Protein AF-A0A0D1LGQ6-F1 (afdb_monomer)

Nearest PDB structures (foldseek):
  5gpn-assembly1_b  TM=5.090E-01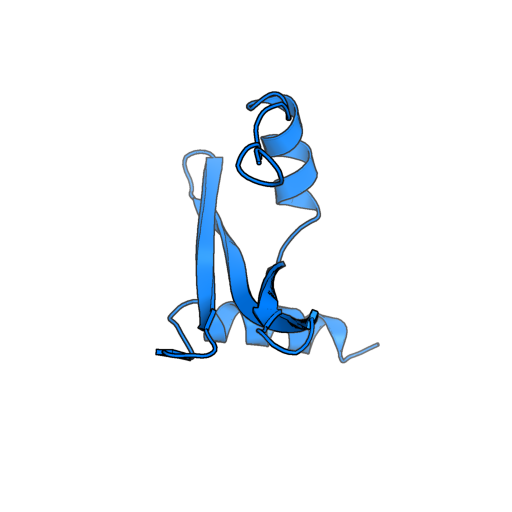  e=1.561E+00  Sus scrofa
  6x89-assembly1_S8  TM=5.003E-01  e=2.121E+00  Vigna radiata
  8ib4-assembly1_I  TM=4.717E-01  e=2.550E+00  Mus musculus

pLDDT: mean 74.78, std 20.2, range [34.41, 96.81]

Secondary structure (DSSP, 8-state):
---S-----S-TTHHHHHHHHH--EEEEEEE-TTS-EEEEEEEEEEE-TTS-EEEEEEEETTTEE-TTHHHHHHHHHHHTT-

Organism: NCBI:txid280871

Foldseek 3Di:
DDPPPDPDDDPPPPCLVPCLVPAQKDWDWDADPVRDIDTAWIWGWDQDPVRDIDTWTQQGPVPGGGPCVVVVVVVCVVVVVD

Solvent-accessible surface area (backbone atoms only — not comparable to full-atom values): 5104 Å² total; per-residue (Å²): 142,86,82,84,85,66,96,69,82,74,56,78,69,69,52,54,63,58,46,63,76,72,45,57,66,48,78,43,68,44,74,46,97,89,69,48,76,42,76,43,33,36,26,28,54,43,76,47,98,89,71,49,76,45,78,32,47,21,30,29,70,91,74,41,75,37,89,19,35,64,64,49,48,53,59,47,58,72,60,70,76,114

Mean predicted aligned error: 10.21 Å

Radius of gyration: 14.89 Å; Cα contacts (8 Å, |Δi|>4): 106; chains: 1; bounding box: 36×31×42 Å

Structure (mmCIF, N/CA/C/O backbone):
data_AF-A0A0D1LGQ6-F1
#
_entry.id   AF-A0A0D1LGQ6-F1
#
loop_
_atom_site.group_PDB
_atom_site.id
_atom_site.type_symbol
_atom_site.label_atom_id
_atom_site.label_alt_id
_atom_site.label_comp_id
_atom_sit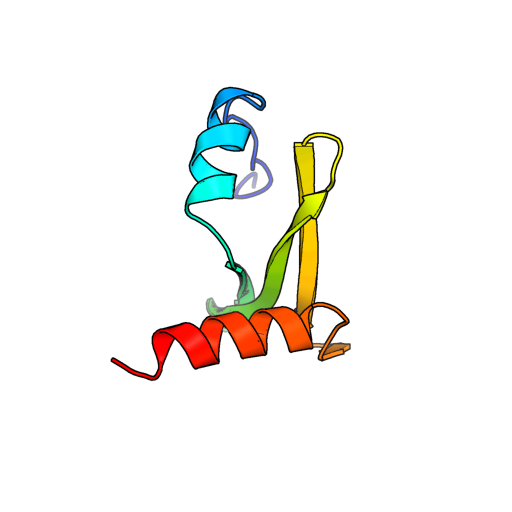e.label_asym_id
_atom_site.label_entity_id
_atom_site.label_seq_id
_atom_site.pdbx_PDB_ins_code
_atom_site.Cartn_x
_atom_site.Cartn_y
_atom_site.Cartn_z
_atom_site.occupancy
_atom_site.B_iso_or_equiv
_atom_site.auth_seq_id
_atom_site.auth_comp_id
_atom_site.auth_asym_id
_atom_site.auth_atom_id
_atom_site.pdbx_PDB_model_num
ATOM 1 N N . MET A 1 1 ? 14.259 18.055 -18.107 1.00 34.41 1 MET A N 1
ATOM 2 C CA . MET A 1 1 ? 13.673 16.705 -17.941 1.00 34.41 1 MET A CA 1
ATOM 3 C C . MET A 1 1 ? 13.327 16.529 -16.470 1.00 34.41 1 MET A C 1
ATOM 5 O O . MET A 1 1 ? 14.026 15.841 -15.748 1.00 34.41 1 MET A O 1
ATOM 9 N N . GLU A 1 2 ? 12.277 17.213 -16.022 1.00 35.53 2 GLU A N 1
ATOM 10 C CA . GLU A 1 2 ? 11.851 17.251 -14.615 1.00 35.53 2 GLU A CA 1
ATOM 11 C C . GLU A 1 2 ? 10.359 16.926 -14.538 1.00 35.53 2 GLU A C 1
ATOM 13 O O . GLU A 1 2 ? 9.524 17.739 -14.158 1.00 35.53 2 GLU A O 1
ATOM 18 N N . ALA A 1 3 ? 9.999 15.735 -15.005 1.00 44.56 3 ALA A N 1
ATOM 19 C CA . ALA A 1 3 ? 8.620 15.282 -15.037 1.00 44.56 3 ALA A CA 1
ATOM 20 C C . ALA A 1 3 ? 8.491 14.091 -14.087 1.00 44.56 3 ALA A C 1
ATOM 22 O O . ALA A 1 3 ? 9.013 13.015 -14.370 1.00 44.56 3 ALA A O 1
ATOM 23 N N . LEU A 1 4 ? 7.773 14.322 -12.982 1.00 39.44 4 LEU A N 1
ATOM 24 C CA . LEU A 1 4 ? 7.366 13.358 -11.949 1.00 39.44 4 LEU A CA 1
ATOM 25 C C . LEU A 1 4 ? 8.320 13.083 -10.763 1.00 39.44 4 LEU A C 1
ATOM 27 O O . LEU A 1 4 ? 8.215 12.034 -10.138 1.00 39.44 4 LEU A O 1
ATOM 31 N N . ALA A 1 5 ? 9.178 14.033 -10.377 1.00 36.44 5 ALA A N 1
ATOM 32 C CA . ALA A 1 5 ? 9.852 13.997 -9.064 1.00 36.44 5 ALA A CA 1
ATOM 33 C C . ALA A 1 5 ? 9.092 14.762 -7.955 1.00 36.44 5 ALA A C 1
ATOM 35 O O . ALA A 1 5 ? 9.431 14.655 -6.781 1.00 36.44 5 ALA A O 1
ATOM 36 N N . ALA A 1 6 ? 8.032 15.499 -8.299 1.00 41.78 6 ALA A N 1
ATOM 37 C CA . ALA A 1 6 ? 7.246 16.285 -7.354 1.00 41.78 6 ALA A CA 1
ATOM 38 C C . ALA A 1 6 ? 5.889 15.625 -7.066 1.00 41.78 6 ALA A C 1
ATOM 40 O O . ALA A 1 6 ? 4.844 16.061 -7.540 1.00 41.78 6 ALA A O 1
ATOM 41 N N . VAL A 1 7 ? 5.893 14.634 -6.175 1.00 45.56 7 VAL A N 1
ATOM 42 C CA . VAL A 1 7 ? 4.857 14.591 -5.129 1.00 45.56 7 VAL A CA 1
ATOM 43 C C . VAL A 1 7 ? 5.248 15.675 -4.115 1.00 45.56 7 VAL A C 1
ATOM 45 O O . VAL A 1 7 ? 5.716 15.399 -3.017 1.00 45.56 7 VAL A O 1
ATOM 48 N N . GLY A 1 8 ? 5.192 16.932 -4.550 1.00 39.75 8 GLY A N 1
ATOM 49 C CA . GLY A 1 8 ? 5.631 18.101 -3.800 1.00 39.75 8 GLY A CA 1
ATOM 50 C C . GLY A 1 8 ? 4.547 19.155 -3.905 1.00 39.75 8 GLY A C 1
ATOM 51 O O . GLY A 1 8 ? 4.442 19.811 -4.934 1.00 39.75 8 GLY A O 1
ATOM 52 N N . GLY A 1 9 ? 3.714 19.273 -2.869 1.00 39.41 9 GLY A N 1
ATOM 53 C CA . GLY A 1 9 ? 2.735 20.361 -2.787 1.00 39.41 9 GLY A CA 1
ATOM 54 C C . GLY A 1 9 ? 1.352 20.025 -2.233 1.00 39.41 9 GLY A C 1
ATOM 55 O O . GLY A 1 9 ? 0.491 20.894 -2.269 1.00 39.41 9 GLY A O 1
ATOM 56 N N . LEU A 1 10 ? 1.098 18.822 -1.708 1.00 38.69 10 LEU A N 1
ATOM 57 C CA . LEU A 1 10 ? -0.099 18.611 -0.887 1.00 38.69 10 LEU A CA 1
ATOM 58 C C . LEU A 1 10 ? 0.288 18.886 0.560 1.00 38.69 10 LEU A C 1
ATOM 60 O O . LEU A 1 10 ? 1.069 18.135 1.143 1.00 38.69 10 LEU A O 1
ATOM 64 N N . ASP A 1 11 ? -0.205 20.010 1.081 1.00 47.00 11 ASP A N 1
ATOM 65 C CA . ASP A 1 11 ? 0.011 20.460 2.452 1.00 47.00 11 ASP A CA 1
ATOM 66 C C . ASP A 1 11 ? -0.136 19.278 3.420 1.00 47.00 11 ASP A C 1
ATOM 68 O O . ASP A 1 11 ? -1.181 18.619 3.511 1.00 47.00 11 ASP A O 1
ATOM 72 N N . ARG A 1 12 ? 0.986 18.955 4.065 1.00 47.84 12 ARG A N 1
ATOM 73 C CA . ARG A 1 12 ? 1.267 17.677 4.731 1.00 47.84 12 ARG A CA 1
ATOM 74 C C . ARG A 1 12 ? 0.256 17.361 5.837 1.00 47.84 12 ARG A C 1
ATOM 76 O O . ARG A 1 12 ? 0.074 16.191 6.164 1.00 47.84 12 ARG A O 1
ATOM 83 N N . ALA A 1 13 ? -0.412 18.387 6.366 1.00 45.88 13 ALA A N 1
ATOM 84 C CA . ALA A 1 13 ? -1.419 18.295 7.416 1.00 45.88 13 ALA A CA 1
ATOM 85 C C . ALA A 1 13 ? -2.860 18.134 6.887 1.00 45.88 13 ALA A C 1
ATOM 87 O O . ALA A 1 13 ? -3.620 17.331 7.430 1.00 45.88 13 ALA A O 1
ATOM 88 N N . ALA A 1 14 ? -3.245 18.832 5.812 1.00 40.78 14 ALA A N 1
ATOM 89 C CA . ALA A 1 14 ? -4.628 18.842 5.319 1.00 40.78 14 ALA A CA 1
ATOM 90 C C . ALA A 1 14 ? -4.995 17.569 4.533 1.00 40.78 14 ALA A C 1
ATOM 92 O O . ALA A 1 14 ? -6.104 17.044 4.667 1.00 40.78 14 ALA A O 1
ATOM 93 N N . LEU A 1 15 ? -4.043 17.010 3.775 1.00 48.31 15 LEU A N 1
ATOM 94 C CA . LEU A 1 15 ? -4.258 15.753 3.052 1.00 48.31 15 LEU A CA 1
ATOM 95 C C . LEU A 1 15 ? -4.294 14.536 3.995 1.00 48.31 15 LEU A C 1
ATOM 97 O O . LEU A 1 15 ? -4.946 13.539 3.701 1.00 48.31 15 LEU A O 1
ATOM 101 N N . HIS A 1 16 ? -3.627 14.608 5.150 1.00 47.56 16 HIS A N 1
ATOM 102 C CA . HIS A 1 16 ? -3.487 13.473 6.070 1.00 47.56 16 HIS A CA 1
ATOM 103 C C . HIS A 1 16 ? -4.814 13.053 6.730 1.00 47.56 16 HIS A C 1
ATOM 105 O O . HIS A 1 16 ? -5.040 11.861 6.950 1.00 47.56 16 HIS A O 1
ATOM 111 N N . SER A 1 17 ? -5.717 13.999 7.008 1.00 41.00 17 SER A N 1
ATOM 112 C CA . SER A 1 17 ? -6.984 13.703 7.697 1.00 41.00 17 SER A CA 1
ATOM 113 C C . SER A 1 17 ? -8.104 13.231 6.768 1.00 41.00 17 SER A C 1
ATOM 115 O O . SER A 1 17 ? -8.814 12.293 7.122 1.00 41.00 17 SER A O 1
ATOM 117 N N . GLN A 1 18 ? -8.255 13.805 5.567 1.00 42.78 18 GLN A N 1
ATOM 118 C CA . GLN A 1 18 ? -9.320 13.388 4.638 1.00 42.78 18 GLN A CA 1
ATOM 119 C C . GLN A 1 18 ? -8.925 12.174 3.787 1.00 42.78 18 GLN A C 1
ATOM 121 O O . GLN A 1 18 ? -9.734 11.267 3.585 1.00 42.78 18 GLN A O 1
ATOM 126 N N . LEU A 1 19 ? -7.665 12.097 3.345 1.00 49.53 19 LEU A N 1
ATOM 127 C CA . LEU A 1 19 ? -7.205 11.006 2.484 1.00 49.53 19 LEU A CA 1
ATOM 128 C C . LEU A 1 19 ? -7.092 9.685 3.258 1.00 49.53 19 LEU A C 1
ATOM 130 O O . LEU A 1 19 ? -7.391 8.629 2.718 1.00 49.53 19 LEU A O 1
ATOM 134 N N . SER A 1 20 ? -6.750 9.726 4.549 1.00 50.59 20 SER A N 1
ATOM 135 C CA . SER A 1 20 ? -6.710 8.524 5.391 1.00 50.59 20 SER A CA 1
ATOM 136 C C . SER A 1 20 ? -8.086 7.942 5.721 1.00 50.59 20 SER A C 1
ATOM 138 O O . SER A 1 20 ? -8.161 6.754 6.027 1.00 50.59 20 SER A O 1
ATOM 140 N N . ALA A 1 21 ? -9.140 8.759 5.734 1.00 52.06 21 ALA A N 1
ATOM 141 C CA . ALA A 1 21 ? -10.493 8.293 6.028 1.00 52.06 21 ALA A CA 1
ATOM 142 C C . ALA A 1 21 ? -11.169 7.674 4.791 1.00 52.06 21 ALA A C 1
ATOM 144 O O . ALA A 1 21 ? -12.012 6.793 4.932 1.00 52.06 21 ALA A O 1
ATOM 145 N N . ALA A 1 22 ? -10.780 8.106 3.585 1.00 58.62 22 ALA A N 1
ATOM 146 C CA . ALA A 1 22 ? -11.397 7.680 2.327 1.00 58.62 22 ALA A CA 1
ATOM 147 C C . ALA A 1 22 ? -10.539 6.708 1.496 1.00 58.62 22 ALA A C 1
ATOM 149 O O . ALA A 1 22 ? -11.082 5.868 0.776 1.00 58.62 22 ALA A O 1
ATOM 150 N N . CYS A 1 23 ? -9.208 6.781 1.581 1.00 67.50 23 CYS A N 1
ATOM 151 C CA . CYS A 1 23 ? -8.313 5.925 0.806 1.00 67.50 23 CYS A CA 1
ATOM 152 C C . CYS A 1 23 ? -7.801 4.770 1.667 1.00 67.50 23 CYS A C 1
ATOM 154 O O . CYS A 1 23 ? -6.994 4.948 2.572 1.00 67.50 23 CYS A O 1
ATOM 156 N N . GLN A 1 24 ? -8.258 3.558 1.358 1.00 81.12 24 GLN A N 1
ATOM 157 C CA . GLN A 1 24 ? -7.800 2.335 2.025 1.00 81.12 24 GLN A CA 1
ATOM 158 C C . GLN A 1 24 ? -6.683 1.629 1.235 1.00 81.12 24 GLN A C 1
ATOM 160 O O . GLN A 1 24 ? -5.914 0.863 1.809 1.00 81.12 24 GLN A O 1
ATOM 165 N N . VAL A 1 25 ? -6.569 1.894 -0.074 1.00 84.69 25 VAL A N 1
ATOM 166 C CA . VAL A 1 25 ? -5.623 1.233 -0.989 1.00 84.69 25 VAL A CA 1
ATOM 167 C C . VAL A 1 25 ? -4.972 2.261 -1.917 1.00 84.69 25 VAL A C 1
ATOM 169 O O . VAL A 1 25 ? -5.652 3.143 -2.438 1.00 84.69 25 VAL A O 1
ATOM 172 N N . VAL A 1 26 ? -3.666 2.119 -2.148 1.00 88.50 26 VAL A N 1
ATOM 173 C CA . VAL A 1 26 ? -2.860 2.884 -3.106 1.00 88.50 26 VAL A CA 1
ATOM 174 C C . VAL A 1 26 ? -2.380 1.947 -4.213 1.00 88.50 26 VAL A C 1
ATOM 176 O O . VAL A 1 26 ? -1.852 0.869 -3.940 1.00 88.50 26 VAL A O 1
ATOM 179 N N . LEU A 1 27 ? -2.563 2.369 -5.466 1.00 87.38 27 LEU A N 1
ATOM 180 C CA . LEU A 1 27 ? -2.113 1.655 -6.660 1.00 87.38 27 LEU A CA 1
ATOM 181 C C . LEU A 1 27 ? -0.968 2.436 -7.308 1.00 87.38 27 LEU A C 1
ATOM 183 O O . LEU A 1 27 ? -1.183 3.512 -7.870 1.00 87.38 27 LEU A O 1
ATOM 187 N N . HIS A 1 28 ? 0.246 1.898 -7.250 1.00 85.81 28 HIS A N 1
ATOM 188 C CA . HIS A 1 28 ? 1.387 2.473 -7.952 1.00 85.81 28 HIS A CA 1
ATOM 189 C C . HIS A 1 28 ? 1.457 1.898 -9.361 1.00 85.81 28 HIS A C 1
ATOM 191 O O . HIS A 1 28 ? 1.468 0.681 -9.550 1.00 85.81 28 HIS A O 1
ATOM 197 N N . THR A 1 29 ? 1.517 2.782 -10.355 1.00 86.06 29 THR A N 1
ATOM 198 C CA . THR A 1 29 ? 1.704 2.395 -11.755 1.00 86.06 29 THR A CA 1
ATOM 199 C C . THR A 1 29 ? 3.043 2.900 -12.262 1.00 86.06 29 THR A C 1
ATOM 201 O O . THR A 1 29 ? 3.429 4.037 -11.988 1.00 86.06 29 THR A O 1
ATOM 204 N N . ALA A 1 30 ? 3.735 2.063 -13.024 1.00 83.38 30 ALA A N 1
ATOM 205 C CA . ALA A 1 30 ? 4.977 2.408 -13.692 1.00 83.38 30 ALA A CA 1
ATOM 206 C C . ALA A 1 30 ? 4.780 2.384 -15.210 1.00 83.38 30 ALA A C 1
ATOM 208 O O . ALA A 1 30 ? 3.881 1.727 -15.744 1.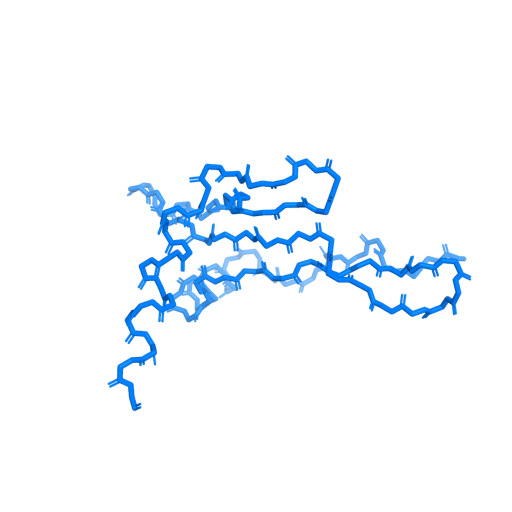00 83.38 30 ALA A O 1
ATOM 209 N N . ARG A 1 31 ? 5.613 3.143 -15.924 1.00 86.38 31 ARG A N 1
ATOM 210 C CA . ARG A 1 31 ? 5.614 3.168 -17.388 1.00 86.38 31 ARG A CA 1
ATOM 211 C C . ARG A 1 31 ? 6.648 2.170 -17.897 1.00 86.38 31 ARG A C 1
ATOM 213 O O . ARG A 1 31 ? 7.814 2.254 -17.525 1.00 86.38 31 ARG A O 1
ATOM 220 N N . ALA A 1 32 ? 6.220 1.234 -18.735 1.00 82.50 32 ALA A N 1
ATOM 221 C CA . ALA A 1 32 ? 7.110 0.303 -19.412 1.00 82.50 32 ALA A CA 1
ATOM 222 C C . ALA A 1 32 ? 7.768 0.959 -20.639 1.00 82.50 32 ALA A C 1
ATOM 224 O O . ALA A 1 32 ? 7.356 2.030 -21.099 1.00 82.50 32 ALA A O 1
ATOM 225 N N . ARG A 1 33 ? 8.816 0.317 -21.171 1.00 83.44 33 ARG A N 1
ATOM 226 C CA . ARG A 1 33 ? 9.565 0.812 -22.343 1.00 83.44 33 ARG A CA 1
ATOM 227 C C . ARG A 1 33 ? 8.715 0.888 -23.616 1.00 83.44 33 ARG A C 1
ATOM 229 O O . ARG A 1 33 ? 9.013 1.699 -24.482 1.00 83.44 33 ARG A O 1
ATOM 236 N N . ASP A 1 34 ? 7.645 0.102 -23.697 1.00 86.25 34 ASP A N 1
ATOM 237 C CA . ASP A 1 34 ? 6.632 0.140 -24.763 1.00 86.25 34 ASP A CA 1
ATOM 238 C C . ASP A 1 34 ? 5.638 1.315 -24.623 1.00 86.25 34 ASP A C 1
ATOM 240 O O . ASP A 1 34 ? 4.705 1.461 -25.411 1.00 86.25 34 ASP A O 1
ATOM 244 N N . GLY A 1 35 ? 5.816 2.156 -23.600 1.00 86.56 35 GLY A N 1
ATOM 245 C CA . GLY A 1 35 ? 4.974 3.306 -23.309 1.00 86.56 35 GLY A CA 1
ATOM 246 C C . GLY A 1 35 ? 3.696 2.981 -22.537 1.00 86.56 35 GLY A C 1
ATOM 247 O O . GLY A 1 35 ? 3.016 3.928 -22.125 1.00 86.56 35 GLY A O 1
ATOM 248 N N . ARG A 1 36 ? 3.381 1.704 -22.288 1.00 87.25 36 ARG A N 1
ATOM 249 C CA . ARG A 1 36 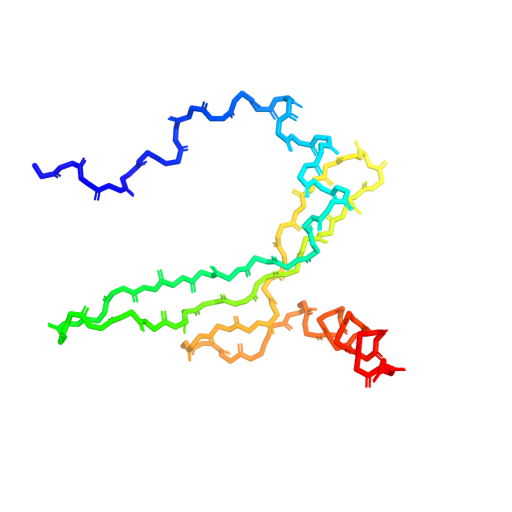? 2.184 1.283 -21.551 1.00 87.25 36 ARG A CA 1
ATOM 250 C C . ARG A 1 36 ? 2.375 1.465 -20.047 1.00 87.25 36 ARG A C 1
ATOM 252 O O . ARG A 1 36 ? 3.474 1.325 -19.510 1.00 87.25 36 ARG A O 1
ATOM 259 N N . ARG A 1 37 ? 1.287 1.796 -19.348 1.00 85.06 37 ARG A N 1
ATOM 260 C CA . ARG A 1 37 ? 1.261 1.820 -17.880 1.00 85.06 37 ARG A CA 1
ATOM 261 C C . ARG A 1 37 ? 0.921 0.427 -17.371 1.00 85.06 37 ARG A C 1
ATOM 263 O O . ARG A 1 37 ? -0.041 -0.171 -17.842 1.00 85.06 37 ARG A O 1
ATOM 270 N N . HIS A 1 38 ? 1.683 -0.055 -16.404 1.00 84.94 38 HIS A N 1
ATOM 271 C CA . HIS A 1 38 ? 1.401 -1.297 -15.696 1.00 84.94 38 HIS A CA 1
ATOM 272 C C . HIS A 1 38 ? 1.348 -1.033 -14.195 1.00 84.94 38 HIS A C 1
ATOM 274 O O . HIS A 1 38 ? 1.967 -0.094 -13.693 1.00 84.94 38 HIS A O 1
ATOM 280 N N . LEU A 1 39 ? 0.585 -1.853 -13.479 1.00 87.56 39 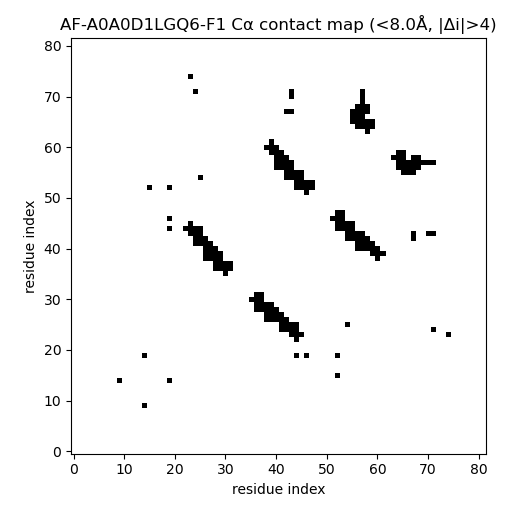LEU A N 1
ATOM 281 C CA . LEU A 1 39 ? 0.544 -1.824 -12.024 1.00 87.56 39 LEU A CA 1
ATOM 282 C C . LEU A 1 39 ? 1.847 -2.417 -11.481 1.00 87.56 39 LEU A C 1
ATOM 284 O O . LEU A 1 39 ? 2.146 -3.581 -11.739 1.00 87.56 39 LEU A O 1
ATOM 288 N N . SER A 1 40 ? 2.616 -1.618 -10.748 1.00 88.81 40 SER A N 1
ATOM 289 C CA . SER A 1 40 ? 3.882 -2.041 -10.148 1.00 88.81 40 SER A CA 1
ATOM 290 C C . SER A 1 40 ? 3.717 -2.438 -8.685 1.00 88.81 40 SER A C 1
ATOM 292 O O . SER A 1 40 ? 4.431 -3.319 -8.212 1.00 88.81 40 SER A O 1
ATOM 294 N N . GLU A 1 41 ? 2.770 -1.824 -7.969 1.00 90.38 41 GLU A N 1
ATOM 295 C CA . GLU A 1 41 ? 2.540 -2.106 -6.552 1.00 90.38 41 GLU A CA 1
ATOM 296 C C . GLU A 1 41 ? 1.102 -1.806 -6.115 1.00 90.38 41 GLU A C 1
ATOM 298 O O . GLU A 1 41 ? 0.482 -0.842 -6.567 1.00 90.38 41 GLU A O 1
ATOM 303 N N . ILE A 1 42 ? 0.599 -2.616 -5.186 1.00 89.94 42 ILE A N 1
ATOM 304 C CA . ILE A 1 42 ? -0.606 -2.356 -4.400 1.00 89.94 42 ILE A CA 1
ATOM 305 C C . ILE A 1 42 ? -0.187 -2.246 -2.937 1.00 89.94 42 ILE A C 1
ATOM 307 O O . ILE A 1 42 ? 0.365 -3.201 -2.384 1.00 89.94 42 ILE A O 1
ATOM 311 N N . ALA A 1 43 ? -0.508 -1.131 -2.288 1.00 91.62 43 ALA A N 1
ATOM 312 C CA . ALA A 1 43 ? -0.288 -0.935 -0.860 1.00 91.62 43 ALA A CA 1
ATOM 313 C C . ALA A 1 43 ? -1.601 -0.606 -0.145 1.00 91.62 43 ALA A C 1
ATOM 315 O O . ALA A 1 43 ? -2.461 0.086 -0.683 1.00 91.62 43 ALA A O 1
ATOM 316 N N . VAL A 1 44 ? -1.760 -1.101 1.077 1.00 90.62 44 VAL A N 1
ATOM 317 C CA . VAL A 1 44 ? -2.896 -0.775 1.947 1.00 90.62 44 VAL A CA 1
ATOM 318 C C . VAL A 1 44 ? -2.453 0.297 2.931 1.00 90.62 44 VAL A C 1
ATOM 320 O O . VAL A 1 44 ? -1.375 0.185 3.519 1.00 90.62 44 VAL A O 1
ATOM 323 N N . LEU A 1 45 ? -3.273 1.329 3.119 1.00 88.50 45 LEU A N 1
ATOM 324 C CA . LEU A 1 45 ? -3.008 2.354 4.124 1.00 88.50 45 LEU A CA 1
ATOM 325 C C . LEU A 1 45 ? -3.458 1.851 5.495 1.00 88.50 45 LEU A C 1
ATOM 327 O O . LEU A 1 45 ? -4.618 1.487 5.689 1.00 88.50 45 LEU A O 1
ATOM 331 N N . ARG A 1 46 ? -2.535 1.836 6.456 1.00 83.88 46 ARG A N 1
ATOM 332 C CA . ARG A 1 46 ? -2.811 1.512 7.856 1.00 83.88 46 ARG A CA 1
ATOM 333 C C . ARG A 1 46 ? -2.590 2.739 8.715 1.00 83.88 46 ARG A C 1
ATOM 335 O O . ARG A 1 46 ? -1.533 3.359 8.649 1.00 83.88 46 ARG A O 1
ATOM 342 N N . ARG A 1 47 ? -3.574 3.047 9.551 1.00 81.81 47 ARG A N 1
ATOM 343 C CA . ARG A 1 47 ? -3.441 4.053 10.598 1.00 81.81 47 ARG A CA 1
ATOM 344 C C . ARG A 1 47 ? -2.836 3.404 11.840 1.00 81.81 47 ARG A C 1
ATOM 346 O O . ARG A 1 47 ? -3.327 2.373 12.301 1.00 81.81 47 ARG A O 1
ATOM 353 N N . ALA A 1 48 ? -1.762 3.989 12.343 1.00 79.44 48 ALA A N 1
ATOM 354 C CA . ALA A 1 48 ? -1.154 3.642 13.612 1.00 79.44 48 ALA A CA 1
ATOM 355 C C . ALA A 1 48 ? -1.870 4.372 14.772 1.00 79.44 48 ALA A C 1
ATOM 357 O O . ALA A 1 48 ? -2.572 5.363 14.538 1.00 79.44 48 ALA A O 1
ATOM 358 N N . PRO A 1 49 ? -1.739 3.883 16.021 1.00 76.25 49 PRO A N 1
ATOM 359 C CA . PRO A 1 49 ? -2.422 4.468 17.182 1.00 76.25 49 PRO A CA 1
ATOM 360 C C . PRO A 1 49 ? -2.050 5.929 17.469 1.00 76.25 49 PRO A C 1
ATOM 362 O O . PRO A 1 49 ? -2.843 6.661 18.047 1.00 76.25 49 PRO A O 1
ATOM 365 N N . ASP A 1 50 ? -0.866 6.357 17.038 1.00 81.44 50 ASP A N 1
ATOM 366 C CA . ASP A 1 50 ? -0.363 7.734 17.123 1.00 81.44 50 ASP A CA 1
ATOM 367 C C . ASP A 1 50 ? -0.968 8.672 16.057 1.00 81.44 50 ASP A C 1
ATOM 369 O O . ASP A 1 50 ? -0.632 9.852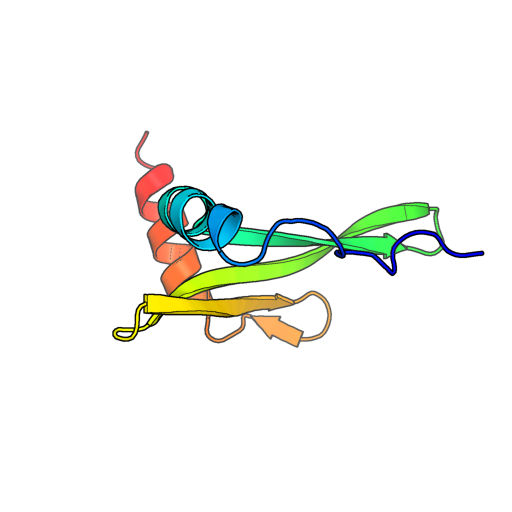 15.993 1.00 81.44 50 ASP A O 1
ATOM 373 N N . GLY A 1 51 ? -1.857 8.156 15.204 1.00 77.56 51 GLY A N 1
ATOM 374 C CA . GLY A 1 51 ? -2.479 8.897 14.112 1.00 77.56 51 GLY A CA 1
ATOM 375 C C . GLY A 1 51 ? -1.660 8.925 12.820 1.00 77.56 51 GLY A C 1
ATOM 376 O O . GLY A 1 51 ? -2.167 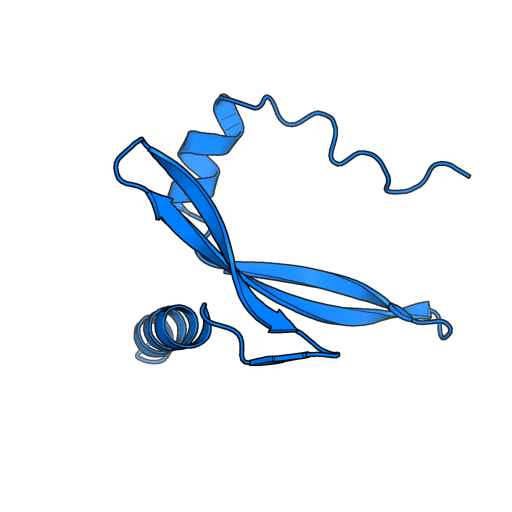9.443 11.820 1.00 77.56 51 GLY A O 1
ATOM 377 N N . THR A 1 52 ? -0.461 8.337 12.801 1.00 79.81 52 THR A N 1
ATOM 378 C CA . THR A 1 52 ? 0.374 8.214 11.600 1.00 79.81 52 THR A CA 1
ATOM 379 C C . THR A 1 52 ? -0.253 7.238 10.608 1.00 79.81 52 THR A C 1
ATOM 381 O O . THR A 1 52 ? -0.891 6.257 10.992 1.00 79.81 52 THR A O 1
ATOM 384 N N . VAL A 1 53 ? -0.073 7.481 9.309 1.00 80.56 53 VAL A N 1
ATOM 385 C CA . VAL A 1 53 ? -0.532 6.580 8.247 1.00 80.56 53 VAL A CA 1
ATOM 386 C C . VAL A 1 53 ? 0.665 5.991 7.523 1.00 80.56 53 VAL A C 1
ATOM 388 O O . VAL A 1 53 ? 1.507 6.717 6.999 1.00 80.56 53 VAL A O 1
ATOM 391 N N . THR A 1 54 ? 0.702 4.665 7.450 1.00 84.62 54 THR A N 1
ATOM 392 C CA . THR A 1 54 ? 1.770 3.916 6.791 1.00 84.62 54 THR A CA 1
ATOM 393 C C . THR A 1 54 ? 1.194 3.095 5.649 1.00 84.62 54 THR A C 1
ATOM 395 O O . THR A 1 54 ? 0.190 2.399 5.809 1.00 84.62 54 THR A O 1
ATOM 398 N N . ALA A 1 55 ? 1.847 3.152 4.490 1.00 86.94 55 ALA A N 1
ATOM 399 C CA . ALA A 1 55 ? 1.549 2.270 3.373 1.00 86.94 55 ALA A CA 1
ATOM 400 C C . ALA A 1 55 ? 2.238 0.917 3.591 1.00 86.94 55 ALA A C 1
ATOM 402 O O . ALA A 1 55 ? 3.451 0.855 3.787 1.00 86.94 55 ALA A O 1
ATOM 403 N N . VAL A 1 56 ? 1.466 -0.167 3.561 1.00 91.81 56 VAL A N 1
ATOM 404 C CA . VAL A 1 56 ? 1.981 -1.534 3.682 1.00 91.81 56 VAL A CA 1
ATOM 405 C C . VAL A 1 56 ? 1.735 -2.271 2.374 1.00 91.81 56 VAL A C 1
ATOM 407 O O . VAL A 1 56 ? 0.586 -2.501 1.992 1.00 91.81 56 VAL A O 1
ATOM 410 N N . THR A 1 57 ? 2.812 -2.660 1.691 1.00 93.25 57 THR A N 1
ATOM 411 C CA . THR A 1 57 ? 2.753 -3.380 0.415 1.00 93.25 57 THR A CA 1
ATOM 412 C C . THR A 1 57 ? 1.975 -4.688 0.559 1.00 93.25 57 THR A C 1
ATOM 414 O O . THR A 1 57 ? 2.352 -5.577 1.324 1.00 93.25 57 THR A O 1
ATOM 417 N N . ALA A 1 58 ? 0.888 -4.820 -0.194 1.00 94.06 58 ALA A N 1
ATOM 418 C CA . ALA A 1 58 ? 0.089 -6.035 -0.309 1.00 94.06 58 ALA A CA 1
ATOM 419 C C . ALA A 1 58 ? 0.526 -6.899 -1.496 1.00 94.06 58 ALA A C 1
ATOM 421 O O . ALA A 1 58 ? 0.407 -8.124 -1.442 1.00 94.06 58 ALA A O 1
ATOM 422 N N . TRP A 1 59 ? 1.042 -6.272 -2.552 1.00 96.81 59 TRP A N 1
ATOM 423 C CA . TRP A 1 59 ? 1.596 -6.947 -3.719 1.00 96.81 59 TRP A CA 1
ATOM 424 C C . TRP A 1 59 ? 2.532 -6.013 -4.486 1.00 96.81 59 TRP A C 1
ATOM 426 O O . TRP A 1 59 ? 2.264 -4.818 -4.572 1.00 96.81 59 TRP A O 1
ATOM 436 N N . HIS A 1 60 ? 3.590 -6.558 -5.078 1.00 93.50 60 HIS A N 1
ATOM 437 C CA . HIS A 1 60 ? 4.495 -5.856 -5.981 1.00 93.50 60 HIS A CA 1
ATOM 438 C C . HIS A 1 60 ? 4.839 -6.752 -7.172 1.00 93.50 60 HIS A C 1
ATOM 440 O O . HIS A 1 60 ? 5.043 -7.951 -6.994 1.00 93.50 60 HIS A O 1
ATOM 446 N N . VAL A 1 61 ? 4.980 -6.174 -8.363 1.00 89.38 61 VAL A N 1
ATOM 447 C CA . VAL A 1 61 ? 5.204 -6.930 -9.608 1.00 89.38 61 VAL A CA 1
ATOM 448 C C . VAL A 1 61 ? 6.449 -7.825 -9.550 1.00 89.38 61 VAL A C 1
ATOM 450 O O . VAL A 1 61 ? 6.361 -9.008 -9.845 1.00 89.38 61 VAL A O 1
ATOM 453 N N . GLU A 1 62 ? 7.570 -7.298 -9.053 1.00 92.06 62 GLU A N 1
ATOM 454 C CA . GLU A 1 62 ? 8.825 -8.061 -8.926 1.00 92.06 62 GLU A CA 1
ATOM 455 C C . GLU A 1 62 ? 8.900 -8.972 -7.689 1.00 92.06 62 GLU A C 1
ATOM 457 O O . GLU A 1 62 ? 9.632 -9.956 -7.684 1.00 92.06 62 GLU A O 1
ATOM 462 N N . ARG A 1 63 ? 8.200 -8.628 -6.597 1.00 92.12 63 ARG A N 1
ATOM 463 C CA . ARG A 1 63 ? 8.372 -9.293 -5.286 1.00 92.12 63 ARG A CA 1
ATOM 464 C C . ARG A 1 63 ? 7.203 -10.204 -4.909 1.00 92.12 63 ARG A C 1
ATOM 466 O O . ARG A 1 63 ? 7.298 -10.942 -3.935 1.00 92.12 63 ARG A O 1
ATOM 473 N N . GLY A 1 64 ? 6.106 -10.158 -5.659 1.00 93.38 64 GLY A N 1
ATOM 474 C CA . GLY A 1 64 ? 4.888 -10.897 -5.356 1.00 93.38 64 GLY A CA 1
ATOM 475 C C . GLY A 1 64 ? 4.120 -10.316 -4.167 1.00 93.38 64 GLY A C 1
ATOM 476 O O . GLY A 1 64 ? 4.100 -9.105 -3.944 1.00 93.38 64 GLY A O 1
ATOM 477 N N . LEU A 1 65 ? 3.417 -11.182 -3.432 1.00 96.38 65 LEU A N 1
ATOM 478 C CA . LEU A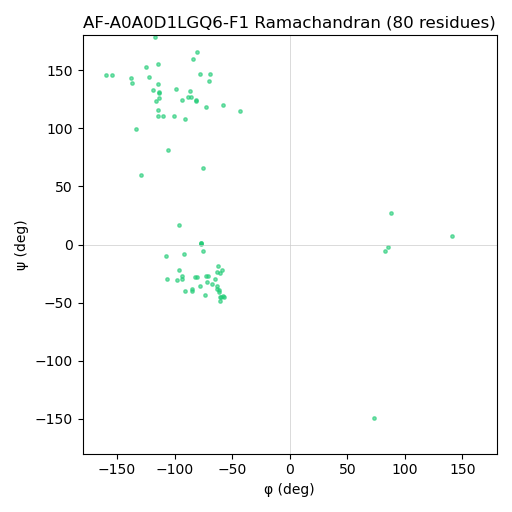 1 65 ? 2.557 -10.785 -2.314 1.00 96.38 65 LEU A CA 1
ATOM 479 C C . LEU A 1 65 ? 3.377 -10.286 -1.119 1.00 96.38 65 LEU A C 1
ATOM 481 O O . LEU A 1 65 ? 4.406 -10.857 -0.772 1.00 96.38 65 LEU A O 1
ATOM 485 N N . GLY A 1 66 ? 2.877 -9.236 -0.473 1.00 94.38 66 GLY A N 1
ATOM 486 C CA . GLY A 1 66 ? 3.491 -8.615 0.695 1.00 94.38 66 GLY A CA 1
ATOM 487 C C . GLY A 1 66 ? 2.618 -8.694 1.954 1.00 94.38 66 GLY A C 1
ATOM 488 O O . GLY A 1 66 ? 1.482 -9.177 1.910 1.00 94.38 66 GLY A O 1
ATOM 489 N N . PRO A 1 67 ? 3.117 -8.182 3.090 1.00 93.38 67 PRO A N 1
ATOM 490 C CA . PRO A 1 67 ? 2.440 -8.255 4.389 1.00 93.38 67 PRO A CA 1
ATOM 491 C C . PRO A 1 67 ? 1.083 -7.534 4.437 1.00 93.38 67 PRO A C 1
ATOM 493 O O . PRO A 1 67 ? 0.262 -7.831 5.299 1.00 93.38 67 PRO A O 1
ATOM 496 N N . GLY A 1 68 ? 0.802 -6.617 3.507 1.00 93.38 68 GLY A N 1
ATOM 497 C CA . GLY A 1 68 ? -0.503 -5.960 3.379 1.00 93.38 68 GLY A CA 1
ATOM 498 C C . GLY A 1 68 ? -1.593 -6.842 2.754 1.00 93.38 68 GLY A C 1
ATOM 499 O O . GLY A 1 68 ? -2.748 -6.423 2.676 1.00 93.38 68 GLY A O 1
ATOM 500 N N . ARG A 1 69 ? -1.257 -8.052 2.283 1.00 95.12 69 ARG A N 1
ATOM 501 C CA . ARG A 1 69 ? -2.174 -8.932 1.545 1.00 95.12 69 ARG A CA 1
ATOM 502 C C . ARG A 1 69 ? -3.449 -9.305 2.317 1.00 95.12 69 ARG A C 1
ATOM 504 O O . ARG A 1 69 ? -4.509 -9.239 1.689 1.00 95.12 69 ARG A O 1
ATOM 511 N N . PRO A 1 70 ? -3.404 -9.666 3.615 1.00 94.88 70 PRO A N 1
ATOM 512 C CA . PRO A 1 70 ? -4.617 -9.985 4.370 1.00 94.88 70 PRO A CA 1
ATOM 513 C C . PRO A 1 70 ? -5.588 -8.801 4.429 1.00 94.88 70 PRO A C 1
ATOM 515 O O . PRO A 1 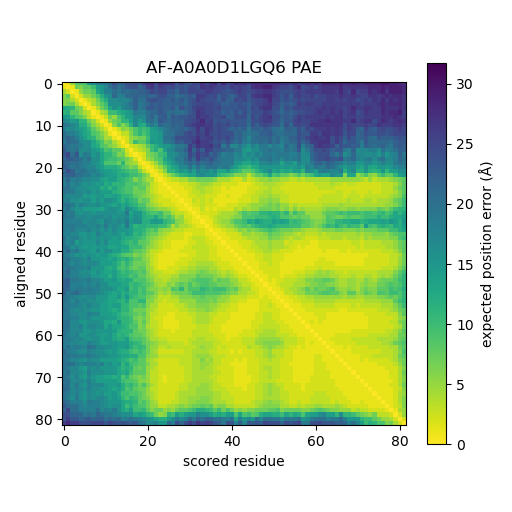70 ? -6.744 -8.943 4.044 1.00 94.88 70 PRO A O 1
ATOM 518 N N . ALA A 1 71 ? -5.085 -7.609 4.769 1.00 91.06 71 ALA A N 1
ATOM 519 C CA . ALA A 1 71 ? -5.891 -6.390 4.836 1.00 91.06 71 ALA A CA 1
ATOM 520 C C . ALA A 1 71 ? -6.512 -6.031 3.474 1.00 91.06 71 ALA A C 1
ATOM 522 O O . ALA A 1 71 ? -7.679 -5.658 3.392 1.00 91.06 71 ALA A O 1
ATOM 523 N N . LEU A 1 72 ? -5.771 -6.208 2.373 1.00 90.38 72 LEU A N 1
ATOM 524 C CA . LEU A 1 72 ? -6.333 -6.048 1.029 1.00 90.38 72 LEU A CA 1
ATOM 525 C C . LEU A 1 72 ? -7.472 -7.049 0.768 1.00 90.38 72 LEU A C 1
ATOM 527 O O . LEU A 1 72 ? -8.479 -6.689 0.166 1.00 90.38 72 LEU A O 1
ATOM 531 N N . GLY A 1 73 ? -7.322 -8.298 1.215 1.00 91.00 73 GLY A N 1
ATOM 532 C CA . GLY A 1 73 ? -8.355 -9.330 1.105 1.00 91.00 73 GLY A CA 1
ATOM 533 C C . GLY A 1 73 ? -9.645 -8.956 1.836 1.00 91.00 73 GLY A C 1
ATOM 534 O O . GLY A 1 73 ? -10.721 -9.066 1.253 1.00 91.00 73 GLY A O 1
ATOM 535 N N . GLU A 1 74 ? -9.540 -8.448 3.063 1.00 90.88 74 GLU A N 1
ATOM 536 C CA . GLU A 1 74 ? -10.683 -7.970 3.854 1.00 90.88 74 GLU A CA 1
ATOM 537 C C . GLU A 1 74 ? -11.423 -6.827 3.148 1.00 90.88 74 GLU A C 1
ATOM 539 O O . GLU A 1 74 ? -12.648 -6.857 3.014 1.00 90.88 74 GLU A O 1
ATOM 544 N N . LEU A 1 75 ? -10.679 -5.852 2.617 1.00 87.88 75 LEU A N 1
ATOM 545 C CA . LEU A 1 75 ? -11.237 -4.710 1.887 1.00 87.88 75 LEU A CA 1
ATOM 546 C C . LEU A 1 75 ? -11.972 -5.110 0.605 1.00 87.88 75 LEU A C 1
ATOM 548 O O . LEU A 1 75 ? -12.962 -4.466 0.244 1.00 87.88 75 LEU A O 1
ATOM 552 N N . LEU A 1 76 ? -11.477 -6.132 -0.095 1.00 88.75 76 LEU A N 1
ATOM 553 C CA . LEU A 1 76 ? -12.115 -6.683 -1.290 1.00 88.75 76 LEU A CA 1
ATOM 554 C C . LEU A 1 76 ? -13.358 -7.499 -0.921 1.00 88.75 76 LEU A C 1
ATOM 556 O O . LEU A 1 76 ? -14.402 -7.324 -1.543 1.00 88.75 76 LEU A O 1
ATOM 560 N N . ALA A 1 77 ? -13.279 -8.336 0.115 1.00 88.50 77 ALA A N 1
ATOM 561 C CA . ALA A 1 77 ? -14.401 -9.146 0.586 1.00 88.50 77 ALA A CA 1
ATOM 562 C C . ALA A 1 77 ? -15.567 -8.287 1.099 1.00 88.50 77 ALA A C 1
ATOM 564 O O . ALA A 1 77 ? -16.725 -8.609 0.838 1.00 88.50 77 ALA A O 1
ATOM 565 N N . ALA A 1 78 ? -15.272 -7.176 1.779 1.00 85.31 78 ALA A N 1
ATOM 566 C CA . ALA A 1 78 ? -16.279 -6.222 2.234 1.00 85.31 78 ALA A CA 1
ATOM 567 C C . ALA A 1 78 ? -17.016 -5.527 1.071 1.00 85.31 78 ALA A C 1
ATOM 569 O O . ALA A 1 78 ? -18.180 -5.170 1.215 1.00 85.31 78 ALA A O 1
ATOM 570 N N . ARG A 1 79 ? -16.358 -5.350 -0.084 1.00 80.81 79 ARG A N 1
ATOM 571 C CA . ARG A 1 79 ? -16.927 -4.682 -1.272 1.00 80.81 79 ARG A CA 1
ATOM 572 C C . ARG A 1 79 ? -17.568 -5.628 -2.283 1.00 80.81 79 ARG A C 1
ATOM 574 O O . ARG A 1 79 ? -18.463 -5.215 -3.005 1.00 80.81 79 ARG A O 1
ATOM 581 N N . GLY A 1 80 ? -17.118 -6.878 -2.349 1.00 71.75 80 GLY A N 1
ATOM 582 C CA . GLY A 1 80 ? -17.616 -7.885 -3.293 1.00 71.75 80 GLY A CA 1
ATOM 583 C C . GLY A 1 80 ? -18.963 -8.510 -2.917 1.00 71.75 80 GLY A C 1
ATOM 584 O O . GLY A 1 80 ? -19.419 -9.405 -3.617 1.00 71.75 80 GLY A O 1
ATOM 585 N N . ARG A 1 81 ? -19.584 -8.081 -1.811 1.00 58.38 81 ARG A N 1
ATOM 586 C CA . ARG A 1 81 ? -20.915 -8.527 -1.361 1.00 58.38 81 ARG A CA 1
ATOM 587 C C . ARG A 1 81 ? -22.050 -7.580 -1.789 1.00 58.38 81 ARG A C 1
ATOM 589 O O . ARG A 1 81 ? -23.119 -7.636 -1.188 1.00 58.38 81 ARG A O 1
ATOM 596 N N . SER A 1 82 ? -21.799 -6.698 -2.761 1.00 49.28 82 SER A N 1
ATOM 597 C CA . SER A 1 82 ? -22.780 -5.733 -3.275 1.00 49.28 82 SER A CA 1
ATOM 598 C C . SER A 1 82 ? -23.533 -6.228 -4.501 1.00 49.28 82 SER A C 1
ATOM 600 O O . SER A 1 82 ? -22.999 -7.106 -5.214 1.00 49.28 82 SER A O 1
#

Sequence (82 aa):
MEALAAVGGLDRAALHSQLSAACQVVLHTARARDGRRHLSEIAVLRRAPDGTVTAVTAWHVERGLGPGRPALGELLAARGRS